Protein AF-A0A7X8TKP2-F1 (afdb_monomer_lite)

Secondary structure (DSSP, 8-state):
--HHHHHHHHHTTSS-----GGG--SS-PPPPEETTEEPP--------TTSTTHHHHHHHHHH--

Organism: NCBI:txid1463632

Sequence (65 aa):
MSYQLLEEWSTLGLGAALLPASRVSNATPRRVTDAGLDVEIFYEAVWDPASGLSAAISTIIERFQ

Structure (mmCIF, N/CA/C/O backbone):
data_AF-A0A7X8TKP2-F1
#
_entry.id   AF-A0A7X8TKP2-F1
#
loop_
_atom_site.group_PDB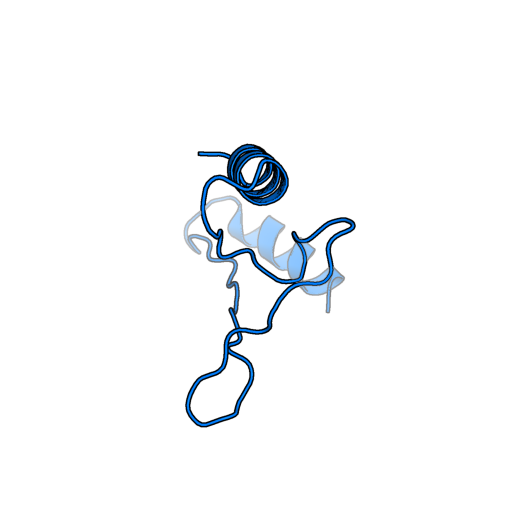
_atom_site.id
_atom_site.type_symbol
_atom_site.label_atom_id
_atom_site.label_alt_id
_atom_site.label_comp_id
_atom_site.label_asym_id
_atom_site.label_entity_id
_atom_site.label_seq_id
_atom_site.pdbx_PDB_ins_code
_atom_site.Cartn_x
_atom_site.Cartn_y
_atom_site.Cartn_z
_atom_site.occupancy
_atom_site.B_iso_or_equiv
_atom_site.auth_seq_id
_atom_site.auth_comp_id
_atom_site.auth_asym_id
_atom_site.auth_atom_id
_atom_site.pdbx_PDB_model_num
ATOM 1 N N . MET A 1 1 ? -8.278 11.755 -5.858 1.00 54.16 1 MET A N 1
ATOM 2 C CA . MET A 1 1 ? -8.569 11.931 -4.416 1.00 54.16 1 MET A CA 1
ATOM 3 C C . MET A 1 1 ? -7.327 11.550 -3.630 1.00 54.16 1 MET A C 1
ATOM 5 O O . MET A 1 1 ? -6.720 10.547 -3.984 1.00 54.16 1 MET A O 1
ATOM 9 N N . SER A 1 2 ? -6.908 12.343 -2.640 1.00 71.06 2 SER A N 1
ATOM 10 C CA . SER A 1 2 ? -5.752 12.016 -1.792 1.00 71.06 2 SER A CA 1
ATOM 11 C C . SER A 1 2 ? -6.192 11.217 -0.560 1.00 71.06 2 SER A C 1
ATOM 13 O O . SER A 1 2 ? -7.296 11.408 -0.054 1.00 71.06 2 SER A O 1
ATOM 15 N N . TYR A 1 3 ? -5.322 10.333 -0.065 1.00 68.12 3 TYR A N 1
ATOM 16 C CA . TYR A 1 3 ? -5.572 9.539 1.148 1.00 68.12 3 TYR A CA 1
ATOM 17 C C . TYR A 1 3 ? -5.736 10.398 2.409 1.00 68.12 3 TYR A C 1
ATOM 19 O O . TYR A 1 3 ? -6.488 10.032 3.304 1.00 68.12 3 TYR A O 1
ATOM 27 N N . GLN A 1 4 ? -5.105 11.572 2.433 1.00 71.31 4 GLN A N 1
ATOM 28 C CA . GLN A 1 4 ? -5.196 12.533 3.532 1.00 71.31 4 GLN A CA 1
ATOM 29 C C . GLN A 1 4 ? -6.637 13.015 3.770 1.00 71.31 4 GLN A C 1
ATOM 31 O O . GLN A 1 4 ? -7.081 13.123 4.906 1.00 71.31 4 GLN A O 1
ATOM 36 N N . LEU A 1 5 ? -7.406 13.217 2.697 1.00 73.94 5 LEU A N 1
ATOM 37 C CA . LEU A 1 5 ? -8.790 13.686 2.784 1.00 73.94 5 LEU A CA 1
ATOM 38 C C . LEU A 1 5 ? -9.731 12.597 3.342 1.00 73.94 5 LEU A C 1
ATOM 40 O O . LEU A 1 5 ? -10.685 12.898 4.052 1.00 73.94 5 LEU A O 1
ATOM 44 N N . LEU A 1 6 ? -9.434 11.319 3.070 1.00 70.44 6 LEU A N 1
ATOM 45 C CA . LEU A 1 6 ? -10.167 10.179 3.637 1.00 70.44 6 LEU A CA 1
ATOM 46 C C . LEU A 1 6 ? -9.871 9.989 5.130 1.00 70.44 6 LEU A C 1
ATOM 48 O O . LEU A 1 6 ? -10.776 9.681 5.905 1.00 70.44 6 LEU A O 1
ATOM 52 N N . GLU A 1 7 ? -8.619 10.195 5.535 1.00 71.06 7 GLU A N 1
ATOM 53 C CA . GLU A 1 7 ? -8.210 10.147 6.938 1.00 71.06 7 GLU A CA 1
ATOM 54 C C . GLU A 1 7 ? -8.880 11.265 7.752 1.00 71.06 7 GLU A C 1
ATOM 56 O O . GLU A 1 7 ? -9.469 10.995 8.803 1.00 71.06 7 GLU A O 1
ATOM 61 N N . GLU A 1 8 ? -8.905 12.491 7.222 1.00 72.06 8 GLU A N 1
ATOM 62 C CA . GLU A 1 8 ? -9.598 13.633 7.830 1.00 72.06 8 GLU A CA 1
ATOM 63 C C . GLU A 1 8 ? -11.100 13.367 8.005 1.00 72.06 8 GLU A C 1
ATOM 65 O O . GLU A 1 8 ? -11.643 13.591 9.086 1.00 72.06 8 GLU A O 1
ATOM 70 N N . TRP A 1 9 ? -11.779 12.817 6.994 1.00 72.44 9 TRP A N 1
ATOM 71 C CA . TRP A 1 9 ? -13.212 12.502 7.092 1.00 72.44 9 TRP A CA 1
ATOM 72 C C . TRP A 1 9 ? -13.510 11.413 8.123 1.00 72.44 9 TRP A C 1
ATOM 74 O O . TRP A 1 9 ? -14.478 11.532 8.878 1.00 72.44 9 TRP A O 1
ATOM 84 N N . SER A 1 10 ? -12.652 10.389 8.201 1.00 67.94 10 SER A N 1
ATOM 85 C CA . SER A 1 10 ? -12.768 9.344 9.223 1.00 67.94 10 SER A CA 1
ATOM 86 C C . SER A 1 10 ? -12.545 9.894 10.637 1.00 67.94 10 SER A C 1
ATOM 88 O O . SER A 1 10 ? -13.250 9.511 11.568 1.00 67.94 10 SER A O 1
ATOM 90 N N . THR A 1 11 ? -11.633 10.860 10.785 1.00 71.00 11 THR A N 1
ATOM 91 C CA . THR A 1 11 ? -11.331 11.513 12.068 1.00 71.00 11 THR A CA 1
ATOM 92 C C . THR A 1 11 ? -12.472 12.426 12.521 1.00 71.00 11 THR A C 1
ATOM 94 O O . THR A 1 11 ? -12.761 12.516 13.711 1.00 71.00 11 THR A O 1
ATOM 97 N N . LEU A 1 12 ? -13.174 13.063 11.578 1.00 74.19 12 LEU A N 1
ATOM 98 C CA . LEU A 1 12 ? -14.350 13.901 11.845 1.00 74.19 12 LEU A CA 1
ATOM 99 C C . LEU A 1 12 ? -15.615 13.094 12.203 1.00 74.19 12 LEU A C 1
ATOM 101 O O . LEU A 1 12 ? -16.663 13.688 12.455 1.00 74.19 12 LEU A O 1
ATOM 105 N N . GLY A 1 13 ? -15.546 11.757 12.221 1.00 67.56 13 GLY A N 1
ATOM 106 C CA . GLY A 1 13 ? -16.688 10.887 12.522 1.00 67.56 13 GLY A CA 1
ATOM 107 C C . GLY A 1 13 ? -17.736 10.831 11.405 1.00 67.56 13 GLY A C 1
ATOM 108 O O . GLY A 1 13 ? -18.840 10.326 11.614 1.00 67.56 13 GLY A O 1
ATOM 109 N N . LEU A 1 14 ? -17.405 11.332 10.211 1.00 71.69 14 LEU A N 1
ATOM 110 C CA . LEU A 1 14 ? -18.272 11.321 9.035 1.00 71.69 14 LEU A CA 1
ATOM 111 C C . LEU A 1 14 ? -18.074 10.012 8.259 1.00 71.69 14 LEU A C 1
ATOM 113 O O . LEU A 1 14 ? -17.542 9.985 7.151 1.00 71.69 14 LEU A O 1
ATOM 117 N N . GLY A 1 15 ? -18.509 8.908 8.867 1.00 72.12 15 GLY A N 1
ATOM 118 C CA . GLY A 1 15 ? -18.440 7.571 8.276 1.00 72.12 15 GLY A CA 1
ATOM 119 C C . GLY A 1 15 ? -17.122 6.837 8.540 1.00 72.12 15 GLY A C 1
ATOM 120 O O . GLY A 1 15 ? -16.403 7.132 9.491 1.00 72.12 15 GLY A O 1
ATOM 121 N N . ALA A 1 16 ? -16.837 5.828 7.715 1.00 76.19 16 ALA A N 1
ATOM 122 C CA . ALA A 1 16 ? -15.640 4.997 7.811 1.00 76.19 16 ALA A CA 1
ATOM 123 C C . ALA A 1 16 ? -14.861 5.035 6.491 1.00 76.19 16 ALA A C 1
ATOM 125 O O . ALA A 1 16 ? -15.457 5.022 5.414 1.00 76.19 16 ALA A O 1
ATOM 126 N N . ALA A 1 17 ? -13.531 5.048 6.582 1.00 81.56 17 ALA A N 1
ATOM 127 C CA . ALA A 1 17 ? -12.634 4.958 5.437 1.00 81.56 17 ALA A CA 1
ATOM 128 C C . ALA A 1 17 ? -11.815 3.666 5.510 1.00 81.56 17 ALA A C 1
ATOM 130 O O . ALA A 1 17 ? -11.387 3.249 6.587 1.00 81.56 17 ALA A O 1
ATOM 1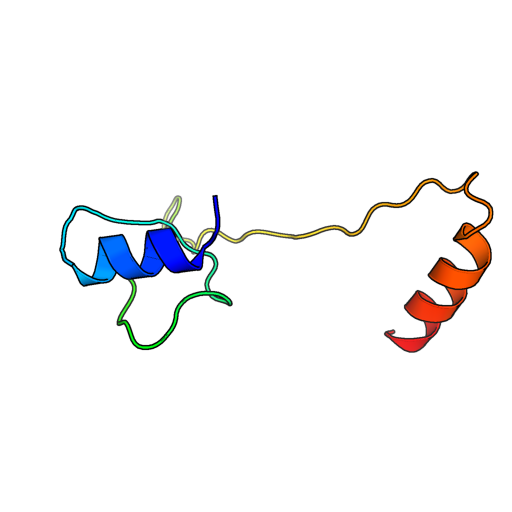31 N N . LEU A 1 18 ? -11.582 3.049 4.353 1.00 83.00 18 LEU A N 1
ATOM 132 C CA . LEU A 1 18 ? -10.659 1.929 4.217 1.00 83.00 18 LEU A CA 1
ATOM 133 C C . LEU A 1 18 ? -9.319 2.482 3.732 1.00 83.00 18 LEU A C 1
ATOM 135 O O . LEU A 1 18 ? -9.241 3.102 2.671 1.00 83.00 18 LEU A O 1
ATOM 139 N N . LEU A 1 19 ? -8.276 2.283 4.534 1.00 84.06 19 LEU A N 1
ATOM 140 C CA . LEU A 1 19 ? -6.926 2.777 4.275 1.00 84.06 19 LEU A CA 1
ATOM 141 C C . LEU A 1 19 ? -5.933 1.608 4.333 1.00 84.06 19 LEU A C 1
ATOM 143 O O . LEU A 1 19 ? -6.070 0.746 5.206 1.00 84.06 19 LEU A O 1
ATOM 147 N N . PRO A 1 20 ? -4.911 1.573 3.456 1.00 85.94 20 PRO A N 1
ATOM 148 C CA . PRO A 1 20 ? -3.788 0.658 3.624 1.00 85.94 20 PRO A CA 1
ATOM 149 C C . PRO A 1 20 ? -3.115 0.876 4.982 1.00 85.94 20 PRO A C 1
ATOM 151 O O . PRO A 1 20 ? -2.953 2.017 5.411 1.00 85.94 20 PRO A O 1
ATOM 154 N N . ALA A 1 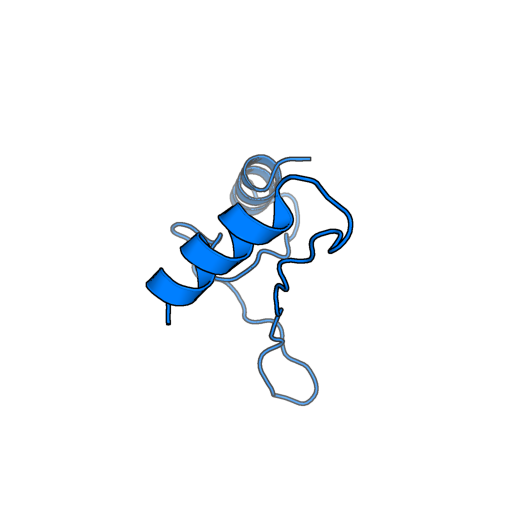21 ? -2.654 -0.196 5.633 1.00 85.12 21 ALA A N 1
ATOM 155 C CA . ALA A 1 21 ? -2.044 -0.111 6.965 1.00 85.12 21 ALA A CA 1
ATOM 156 C C . ALA A 1 21 ? -0.849 0.862 7.030 1.00 85.12 21 ALA A C 1
ATOM 158 O O . ALA A 1 21 ? -0.665 1.549 8.029 1.00 85.12 21 ALA A O 1
ATOM 159 N N . SER A 1 22 ? -0.080 0.984 5.944 1.00 84.38 22 SER A N 1
ATOM 160 C CA . SER A 1 22 ? 1.043 1.926 5.817 1.00 84.38 22 SER A CA 1
ATOM 161 C C . SER A 1 22 ? 0.634 3.404 5.735 1.00 84.38 22 SER A C 1
ATOM 163 O O . SER A 1 22 ? 1.495 4.281 5.733 1.00 84.38 22 SER A O 1
ATOM 165 N N . ARG A 1 23 ? -0.668 3.688 5.623 1.00 80.88 23 ARG A N 1
ATOM 166 C CA . ARG A 1 23 ? -1.256 5.025 5.459 1.00 80.88 23 ARG A CA 1
ATOM 167 C C . ARG A 1 23 ? -2.174 5.419 6.616 1.00 80.88 23 ARG A C 1
ATOM 169 O O . ARG A 1 23 ? -2.824 6.450 6.519 1.00 80.88 23 ARG A O 1
ATOM 176 N N . VAL A 1 24 ? -2.249 4.614 7.675 1.00 83.12 24 VAL A N 1
ATOM 177 C CA . VAL A 1 24 ? -2.997 4.958 8.889 1.00 83.12 24 VAL A CA 1
ATOM 178 C C . VAL A 1 24 ? -2.068 5.713 9.833 1.00 83.12 24 VAL A C 1
ATOM 180 O O . VAL A 1 24 ? -1.044 5.165 10.240 1.00 83.12 24 VAL A O 1
ATOM 183 N N . SER A 1 25 ? -2.418 6.942 10.214 1.00 76.25 25 SER A N 1
ATOM 184 C CA . SER A 1 25 ? -1.706 7.688 11.251 1.00 76.25 25 SER A CA 1
ATOM 185 C C . SER A 1 25 ? -2.590 7.894 12.486 1.00 76.25 25 SER A C 1
ATOM 187 O O . SER A 1 25 ? -3.756 8.260 12.396 1.00 76.25 25 SER A O 1
ATOM 189 N N . ASN A 1 26 ? -2.038 7.629 13.674 1.00 66.88 26 ASN A N 1
ATOM 190 C CA . ASN A 1 26 ? -2.585 8.051 14.975 1.00 66.88 26 ASN A CA 1
ATOM 191 C C . ASN A 1 26 ? -4.011 7.588 15.367 1.00 66.88 26 ASN A C 1
ATOM 193 O O . ASN A 1 26 ? -4.534 8.057 16.376 1.00 66.88 26 ASN A O 1
ATOM 197 N N . ALA A 1 27 ? -4.621 6.641 14.650 1.00 71.19 27 ALA A N 1
ATOM 198 C CA . ALA A 1 27 ? -5.902 6.025 15.009 1.00 71.19 27 ALA A CA 1
ATOM 199 C C . ALA A 1 27 ? -5.726 4.569 15.483 1.00 71.19 27 ALA A C 1
ATOM 201 O O . ALA A 1 27 ? -4.724 3.924 15.180 1.00 71.19 27 ALA A O 1
ATOM 202 N N . THR A 1 28 ? -6.714 4.023 16.203 1.00 80.06 28 THR A N 1
ATOM 203 C CA . THR A 1 28 ? -6.834 2.573 16.451 1.00 80.06 28 THR A CA 1
ATOM 204 C C . THR A 1 28 ? -7.746 1.968 15.375 1.00 80.06 28 THR A C 1
ATOM 206 O O . THR A 1 28 ? -8.967 1.969 15.551 1.00 80.06 28 THR A O 1
ATOM 209 N N . PRO A 1 29 ? -7.212 1.502 14.228 1.00 84.69 29 PRO A N 1
ATOM 210 C CA . PRO A 1 29 ? -8.043 1.006 13.140 1.00 84.69 29 PRO A CA 1
ATOM 211 C C . PRO A 1 29 ? -8.652 -0.356 13.478 1.00 84.69 29 PRO A C 1
ATOM 213 O O . PRO A 1 29 ? -8.032 -1.196 14.135 1.00 84.69 29 PRO A O 1
ATOM 216 N N . ARG A 1 30 ? -9.843 -0.617 12.936 1.00 87.56 30 ARG A N 1
ATOM 217 C CA . ARG A 1 30 ? -10.381 -1.976 12.845 1.00 87.56 30 ARG A CA 1
ATOM 218 C C . ARG A 1 30 ? -9.801 -2.652 11.603 1.00 87.56 30 ARG A C 1
ATOM 220 O O . ARG A 1 30 ? -9.962 -2.138 10.499 1.00 87.56 30 ARG A O 1
ATOM 227 N N . ARG A 1 31 ? -9.147 -3.803 11.783 1.00 89.62 31 ARG A N 1
ATOM 228 C CA . ARG A 1 31 ? -8.657 -4.631 10.671 1.00 89.62 31 ARG A CA 1
ATOM 229 C C . ARG A 1 31 ? -9.829 -5.152 9.838 1.00 89.62 31 ARG A C 1
ATOM 231 O O . ARG A 1 31 ? -10.865 -5.529 10.390 1.00 89.62 31 ARG A O 1
ATOM 238 N N . VAL A 1 32 ? -9.655 -5.149 8.520 1.00 90.50 32 VAL A N 1
ATOM 239 C CA . VAL A 1 32 ? -10.594 -5.764 7.579 1.00 90.50 32 VAL A CA 1
ATOM 240 C C . VAL A 1 32 ? -10.183 -7.217 7.420 1.00 90.50 32 VAL A C 1
ATOM 242 O O . VAL A 1 32 ? -9.024 -7.485 7.109 1.00 90.50 32 VAL A O 1
ATOM 245 N N . THR A 1 33 ? -11.123 -8.131 7.648 1.00 93.94 33 THR A N 1
ATOM 246 C CA . THR A 1 33 ? -10.875 -9.567 7.542 1.00 93.94 33 THR A CA 1
ATOM 247 C C . THR A 1 33 ? -11.800 -10.227 6.529 1.00 93.94 33 THR A C 1
ATOM 249 O O . THR A 1 33 ? -12.957 -9.831 6.385 1.00 93.94 33 THR A O 1
ATOM 252 N N . ASP A 1 34 ? -11.287 -11.254 5.858 1.00 92.81 34 ASP A N 1
ATOM 253 C CA . ASP A 1 34 ? -12.048 -12.192 5.036 1.00 92.81 34 ASP A CA 1
ATOM 254 C C . ASP A 1 34 ? -11.786 -13.614 5.542 1.00 92.81 34 ASP A C 1
ATOM 256 O O . ASP A 1 34 ? -10.643 -13.990 5.792 1.00 92.81 34 ASP A O 1
ATOM 260 N N . ALA A 1 35 ? -12.847 -14.380 5.801 1.00 94.75 35 ALA A N 1
ATOM 261 C CA . ALA A 1 35 ? -12.771 -15.703 6.436 1.00 94.75 35 ALA A CA 1
ATOM 262 C C . ALA A 1 35 ? -11.902 -15.766 7.722 1.00 94.75 35 ALA A C 1
ATOM 264 O O . ALA A 1 35 ? -11.341 -16.808 8.057 1.00 94.75 35 ALA A O 1
ATOM 265 N N . GLY A 1 36 ? -11.799 -14.656 8.464 1.00 93.06 36 GLY A N 1
ATOM 266 C CA . GLY A 1 36 ? -10.986 -14.559 9.684 1.00 93.06 36 GLY A CA 1
ATOM 267 C C . GLY A 1 36 ? -9.503 -14.239 9.458 1.00 93.06 36 GLY A C 1
ATOM 268 O O . GLY A 1 36 ? -8.754 -14.194 10.430 1.00 93.06 36 GLY A O 1
ATOM 269 N N . LEU A 1 37 ? -9.088 -13.982 8.217 1.00 93.88 37 LEU A N 1
ATOM 270 C CA . LEU A 1 37 ? -7.732 -13.573 7.850 1.00 93.88 37 LEU A CA 1
ATOM 271 C C . LEU A 1 37 ? -7.694 -12.080 7.519 1.00 93.88 37 LEU A C 1
ATOM 273 O O . LEU A 1 37 ? -8.630 -11.569 6.907 1.00 93.88 37 LEU A O 1
ATOM 277 N N . ASP A 1 38 ? -6.623 -11.387 7.912 1.00 92.25 38 ASP A N 1
ATOM 278 C CA . ASP A 1 38 ? -6.395 -9.990 7.524 1.00 92.25 38 ASP A CA 1
ATOM 279 C C . ASP A 1 38 ? -6.334 -9.883 5.994 1.00 92.25 38 ASP A C 1
ATOM 281 O O . ASP A 1 38 ? -5.611 -10.626 5.331 1.00 92.25 38 ASP A O 1
ATOM 285 N N . VAL A 1 39 ? -7.091 -8.941 5.431 1.00 91.75 39 VAL A N 1
ATOM 286 C CA . VAL A 1 39 ? -7.017 -8.643 4.000 1.00 91.75 39 VAL A CA 1
ATOM 287 C C . VAL A 1 39 ? -5.701 -7.927 3.708 1.00 91.75 39 VAL A C 1
ATOM 289 O O . VAL A 1 39 ? -5.443 -6.840 4.231 1.00 91.75 39 VAL A O 1
ATOM 292 N N . GLU A 1 40 ? -4.889 -8.515 2.833 1.00 90.88 40 GLU A N 1
ATOM 293 C CA . GLU A 1 40 ? -3.627 -7.940 2.371 1.00 90.88 40 GLU A CA 1
ATOM 294 C C . GLU A 1 40 ? -3.773 -7.301 0.987 1.00 90.88 40 GLU A C 1
ATOM 296 O O . GLU A 1 40 ? -4.545 -7.746 0.137 1.00 90.88 40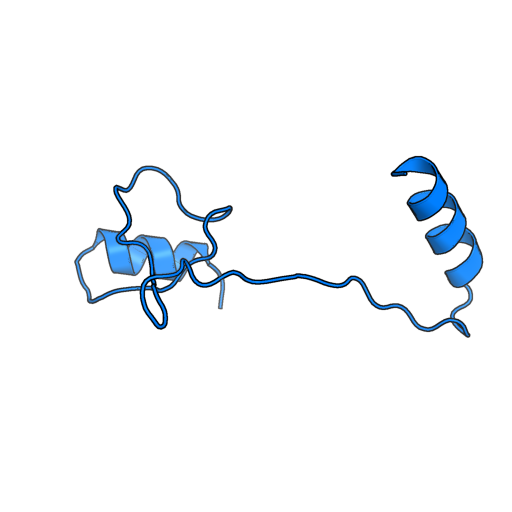 GLU A O 1
ATOM 301 N N . ILE A 1 41 ? -3.011 -6.230 0.761 1.00 85.50 41 ILE A N 1
ATOM 302 C CA . ILE A 1 41 ? -2.948 -5.526 -0.520 1.00 85.50 41 ILE A CA 1
ATOM 303 C C . ILE A 1 41 ? -1.496 -5.555 -0.981 1.00 85.50 41 ILE A C 1
ATOM 305 O O . ILE A 1 41 ? -0.620 -4.997 -0.316 1.00 85.50 41 ILE A O 1
ATOM 309 N N . PHE A 1 42 ? -1.260 -6.174 -2.133 1.00 87.25 42 PHE A N 1
ATOM 310 C CA . PHE A 1 42 ? 0.047 -6.215 -2.778 1.00 87.25 42 PHE A CA 1
ATOM 311 C C . PHE A 1 42 ? 0.156 -5.105 -3.819 1.00 87.25 42 PHE A C 1
ATOM 313 O O . PHE A 1 42 ? -0.816 -4.767 -4.496 1.00 87.25 42 PHE A O 1
ATOM 320 N N . TYR A 1 43 ? 1.354 -4.544 -3.942 1.00 83.94 43 TYR A N 1
ATOM 321 C CA . TYR A 1 43 ? 1.676 -3.540 -4.946 1.00 83.94 43 TYR A CA 1
ATOM 322 C C . TYR A 1 43 ? 2.765 -4.098 -5.847 1.00 83.94 43 TYR A C 1
ATOM 324 O O . TYR A 1 43 ? 3.791 -4.567 -5.358 1.00 83.94 43 TYR A O 1
ATOM 332 N N . GLU A 1 44 ? 2.549 -4.008 -7.152 1.00 87.56 44 GLU A N 1
ATOM 333 C CA . GLU A 1 44 ? 3.537 -4.374 -8.157 1.00 87.56 44 GLU A CA 1
ATOM 334 C C . GLU A 1 44 ? 3.927 -3.124 -8.944 1.00 87.56 44 GLU A C 1
ATOM 336 O O . GLU A 1 44 ? 3.071 -2.375 -9.425 1.00 87.56 44 GLU A O 1
ATOM 341 N N . ALA A 1 45 ? 5.231 -2.877 -9.048 1.00 86.44 45 ALA A N 1
ATOM 342 C CA . ALA A 1 45 ? 5.751 -1.879 -9.966 1.00 86.44 45 ALA A CA 1
ATOM 343 C C . ALA A 1 45 ? 5.865 -2.525 -11.349 1.00 86.44 45 ALA A C 1
ATOM 345 O O . ALA A 1 45 ? 6.597 -3.495 -11.511 1.00 86.44 45 ALA A O 1
ATOM 346 N N . VAL A 1 46 ? 5.159 -1.975 -12.337 1.00 88.12 46 VAL A N 1
ATOM 347 C CA . VAL A 1 46 ? 5.187 -2.457 -13.724 1.00 88.12 46 VAL A CA 1
ATOM 348 C C . VAL A 1 46 ? 5.726 -1.347 -14.617 1.00 88.12 46 VAL A C 1
ATOM 350 O O . VAL A 1 46 ? 5.303 -0.194 -14.512 1.00 88.12 46 VAL A O 1
ATOM 353 N N . TRP A 1 47 ? 6.658 -1.687 -15.502 1.00 87.62 47 TRP A N 1
ATOM 354 C CA . TRP A 1 47 ? 7.196 -0.785 -16.518 1.00 87.62 47 TRP A CA 1
ATOM 355 C C . TRP A 1 47 ? 7.192 -1.458 -17.888 1.00 87.62 47 TRP A C 1
ATOM 357 O O . TRP A 1 47 ? 7.213 -2.683 -17.999 1.00 87.62 47 TRP A O 1
ATOM 367 N N . ASP A 1 48 ? 7.161 -0.642 -18.940 1.00 91.25 48 ASP A N 1
ATOM 368 C CA . ASP A 1 48 ? 7.282 -1.120 -20.315 1.00 91.25 48 ASP A CA 1
ATOM 369 C C . ASP A 1 48 ? 8.736 -1.557 -20.589 1.00 91.25 48 ASP A C 1
ATOM 371 O O . ASP A 1 48 ? 9.640 -0.716 -20.499 1.00 91.25 48 ASP A O 1
ATOM 375 N N . PRO A 1 49 ? 8.993 -2.831 -20.941 1.00 86.81 49 PRO A N 1
ATOM 376 C CA . PRO A 1 49 ? 10.338 -3.301 -21.264 1.00 86.81 49 PRO A CA 1
ATOM 377 C C . PRO A 1 49 ? 10.906 -2.668 -22.544 1.00 86.81 49 PRO A C 1
ATOM 379 O O . PRO A 1 49 ? 12.122 -2.645 -22.721 1.00 86.81 49 PRO A O 1
ATOM 382 N N . ALA A 1 50 ? 10.058 -2.140 -23.434 1.00 92.19 50 ALA A N 1
ATOM 383 C CA . ALA A 1 50 ? 10.490 -1.423 -24.633 1.00 92.19 50 ALA A CA 1
ATOM 384 C C . ALA A 1 50 ? 10.848 0.048 -24.354 1.00 92.19 50 ALA A C 1
ATOM 386 O O . ALA A 1 50 ? 11.388 0.733 -25.227 1.00 92.19 50 ALA A O 1
ATOM 387 N N . SER A 1 51 ? 10.579 0.546 -23.144 1.00 91.75 51 SER A N 1
ATOM 388 C CA . SER A 1 51 ? 10.958 1.897 -22.749 1.00 91.75 51 SER A CA 1
ATOM 389 C C . SER A 1 51 ? 12.475 2.065 -22.777 1.00 91.75 51 SER A C 1
ATOM 391 O O . SER A 1 51 ? 13.219 1.238 -22.247 1.00 91.75 51 SER A O 1
ATOM 393 N N . GLY A 1 52 ? 12.948 3.210 -23.281 1.00 91.62 52 GLY A N 1
ATOM 394 C CA . GLY A 1 52 ? 14.363 3.593 -23.197 1.00 91.62 52 GLY A CA 1
ATOM 395 C C . GLY A 1 52 ? 14.898 3.685 -21.758 1.00 91.62 52 GLY A C 1
ATOM 396 O O . GLY A 1 52 ? 16.107 3.753 -21.556 1.00 91.62 52 GLY A O 1
ATOM 397 N N . LEU A 1 53 ? 14.014 3.658 -20.754 1.00 91.00 53 LEU A N 1
ATOM 398 C CA . LEU A 1 53 ? 14.362 3.635 -19.333 1.00 91.00 53 LEU A CA 1
ATOM 399 C C . LEU A 1 53 ? 14.528 2.221 -18.760 1.00 91.00 53 LEU A C 1
ATOM 401 O O . LEU A 1 53 ? 14.967 2.104 -17.619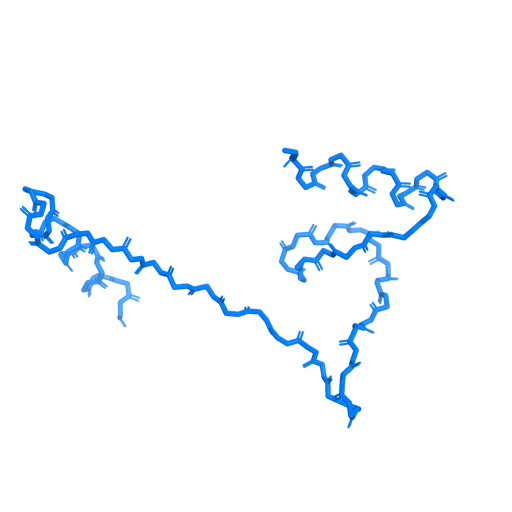 1.00 91.00 53 LEU A O 1
ATOM 405 N N . SER A 1 54 ? 14.213 1.156 -19.510 1.00 90.44 54 SER A N 1
ATOM 406 C CA . SER A 1 54 ? 14.210 -0.213 -18.974 1.00 90.44 54 SER A CA 1
ATOM 407 C C . SER A 1 54 ? 15.558 -0.605 -18.367 1.00 90.44 54 SER A C 1
ATOM 409 O O . SER A 1 54 ? 15.584 -1.175 -17.283 1.00 90.44 54 SER A O 1
ATOM 411 N N . ALA A 1 55 ? 16.678 -0.256 -19.010 1.00 88.00 55 ALA A N 1
ATOM 412 C CA . ALA A 1 55 ? 18.009 -0.560 -18.480 1.00 88.00 55 ALA A CA 1
ATOM 413 C C . ALA A 1 55 ? 18.280 0.154 -17.144 1.00 88.00 55 ALA A C 1
ATOM 415 O O . ALA A 1 55 ? 18.775 -0.457 -16.202 1.00 88.00 55 ALA A O 1
ATOM 416 N N . ALA A 1 56 ? 17.903 1.432 -17.041 1.00 91.56 56 ALA A N 1
ATOM 417 C CA . ALA A 1 56 ? 18.075 2.208 -15.816 1.00 91.56 56 ALA A CA 1
ATOM 418 C C . ALA A 1 56 ? 17.190 1.679 -14.676 1.00 91.56 56 ALA A C 1
ATOM 420 O O . ALA A 1 56 ? 17.644 1.597 -13.537 1.00 91.56 56 ALA A O 1
ATOM 421 N N . ILE A 1 57 ? 15.949 1.288 -14.982 1.00 90.81 57 ILE A N 1
ATOM 422 C CA . ILE A 1 57 ? 15.030 0.687 -14.008 1.00 90.81 57 ILE A CA 1
ATOM 423 C C . ILE A 1 57 ? 15.593 -0.644 -13.492 1.00 90.81 57 ILE A C 1
ATOM 425 O O . ILE A 1 57 ? 15.644 -0.833 -12.278 1.00 90.81 57 ILE A O 1
ATOM 429 N N . SER A 1 58 ? 16.096 -1.518 -14.372 1.00 88.00 58 SER A N 1
ATOM 430 C CA . SER A 1 58 ? 16.722 -2.785 -13.967 1.00 88.00 58 SER A CA 1
ATOM 431 C C . SER A 1 58 ? 17.901 -2.572 -13.016 1.00 88.00 58 SER A C 1
ATOM 433 O O . SER A 1 58 ? 17.957 -3.202 -11.965 1.00 88.00 58 SER A O 1
ATOM 435 N N . THR A 1 59 ? 18.793 -1.622 -13.316 1.00 90.38 59 THR A N 1
ATOM 436 C CA . THR A 1 59 ? 19.928 -1.293 -12.434 1.00 90.38 59 THR A CA 1
ATOM 437 C C . THR A 1 59 ? 19.480 -0.809 -11.055 1.00 90.38 59 THR A C 1
ATOM 439 O O . THR A 1 59 ? 20.114 -1.114 -10.046 1.00 90.38 59 THR A O 1
ATOM 442 N N . ILE A 1 60 ? 18.395 -0.034 -10.985 1.00 89.88 60 ILE A N 1
ATOM 443 C CA . ILE A 1 60 ? 17.847 0.423 -9.705 1.00 89.88 60 ILE A CA 1
ATOM 444 C C . ILE A 1 60 ? 17.306 -0.771 -8.913 1.00 89.88 60 ILE A C 1
ATOM 446 O O . ILE A 1 60 ? 17.591 -0.879 -7.725 1.00 89.88 60 ILE A O 1
ATOM 450 N N . ILE A 1 61 ? 16.570 -1.677 -9.559 1.00 88.19 61 ILE A N 1
ATOM 451 C CA . ILE A 1 61 ? 15.976 -2.855 -8.911 1.00 88.19 61 ILE A CA 1
ATOM 452 C C . ILE A 1 61 ? 17.047 -3.784 -8.344 1.00 88.19 61 ILE A C 1
ATOM 454 O O . ILE A 1 61 ? 16.930 -4.194 -7.193 1.00 88.19 61 ILE A O 1
ATOM 458 N N . GLU A 1 62 ? 18.109 -4.058 -9.104 1.00 88.19 62 GLU A N 1
ATOM 459 C CA . GLU A 1 62 ? 19.238 -4.890 -8.658 1.00 88.19 62 GLU A CA 1
ATOM 460 C C . GLU A 1 62 ? 19.901 -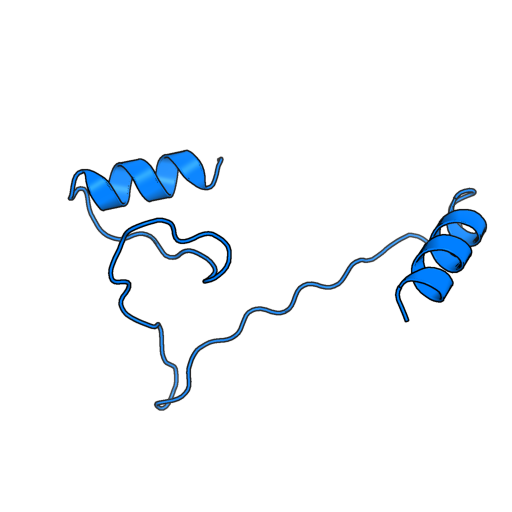4.360 -7.378 1.00 88.19 62 GLU A C 1
ATOM 462 O O . GLU A 1 62 ? 20.485 -5.124 -6.619 1.00 88.19 62 GLU A O 1
ATOM 467 N N . ARG A 1 63 ? 19.800 -3.055 -7.106 1.00 84.62 63 ARG A N 1
ATOM 468 C CA . ARG A 1 63 ? 20.359 -2.426 -5.903 1.00 84.62 63 ARG A CA 1
ATOM 469 C C . ARG A 1 63 ? 19.462 -2.551 -4.665 1.00 84.62 63 ARG A C 1
ATOM 471 O O . ARG A 1 63 ? 19.935 -2.315 -3.556 1.00 84.62 63 ARG A O 1
ATOM 478 N N . PHE A 1 64 ? 18.177 -2.841 -4.852 1.00 72.88 64 PHE A N 1
ATOM 479 C CA . PHE A 1 64 ? 17.194 -2.981 -3.773 1.00 72.88 64 PHE A CA 1
ATOM 480 C C . PHE A 1 64 ? 16.894 -4.447 -3.411 1.00 72.88 64 PHE A C 1
ATOM 482 O O . PHE A 1 64 ? 16.065 -4.677 -2.528 1.00 72.88 64 PHE A O 1
ATOM 489 N N . GLN A 1 65 ? 17.552 -5.409 -4.071 1.00 58.97 65 GLN A N 1
ATOM 490 C CA . GLN A 1 65 ? 17.596 -6.824 -3.677 1.00 58.97 65 GLN A CA 1
ATOM 491 C C . GLN A 1 65 ? 18.764 -7.096 -2.727 1.00 58.97 65 GLN A C 1
ATOM 493 O O . GLN A 1 65 ? 18.577 -7.945 -1.828 1.00 58.97 65 GLN A O 1
#

pLDDT: mean 82.41, std 9.5, range [54.16, 94.75]

Radius of gyration: 17.73 Å; chains: 1; bounding box: 39×30×41 Å

Foldseek 3Di:
DDPVVQQVCVVVVVDHDDDDPVSDPDDDDDFDDDPRHGDDDDDDDDDDCPDPCNVVVVVVVVVVD